Protein AF-A0A7W1CYG0-F1 (afdb_monomer_lite)

Foldseek 3Di:
DAAAPPPGPDFQKFQLVCVVVPPHRTHHPVVLVVDDDPCNVRIDTDDPDPCPSDPDDPDDD

Sequence (61 aa):
MWECEVCGEDASWICTFCMYERENPFYCELHSEDHDCDEAEMLLPVVNSPRMGMCAYTGPD

Secondary structure (DSSP, 8-state):
--B-TTT-SBP-EEETTHHHHSS--EE-HHHHHT---TTGGGEEE--S-TTTT--------

Structure (mmCIF, N/CA/C/O backbone):
data_AF-A0A7W1CYG0-F1
#
_entry.id   AF-A0A7W1CYG0-F1
#
loop_
_atom_site.group_PDB
_atom_site.id
_atom_site.type_symbol
_atom_site.label_atom_id
_atom_site.label_alt_id
_atom_site.label_comp_id
_atom_site.label_asym_id
_atom_site.label_entity_id
_atom_site.label_seq_id
_atom_site.pdbx_PDB_ins_code
_atom_site.Cartn_x
_atom_site.Cartn_y
_atom_site.Cartn_z
_atom_site.occupancy
_atom_site.B_iso_or_equiv
_atom_site.auth_seq_id
_atom_site.auth_comp_id
_atom_site.auth_asym_id
_atom_site.auth_atom_id
_atom_site.pdbx_PDB_model_num
ATOM 1 N N . MET A 1 1 ? -2.787 8.040 6.464 1.00 80.06 1 MET A N 1
ATOM 2 C CA . MET A 1 1 ? -3.266 6.648 6.531 1.00 80.06 1 MET A CA 1
ATOM 3 C C . MET A 1 1 ? -3.720 6.291 5.131 1.00 80.06 1 MET A C 1
ATOM 5 O O . MET A 1 1 ? -4.132 7.210 4.433 1.00 80.06 1 MET A O 1
ATOM 9 N N . TRP A 1 2 ? -3.499 5.060 4.680 1.00 93.44 2 TRP A N 1
ATOM 10 C CA . TRP A 1 2 ? -3.783 4.660 3.298 1.00 93.44 2 TRP A CA 1
ATOM 11 C C . TRP A 1 2 ? -5.167 4.030 3.239 1.00 93.44 2 TRP A C 1
ATOM 13 O O . TRP A 1 2 ? -5.519 3.296 4.156 1.00 93.44 2 TRP A O 1
ATOM 23 N N . GLU A 1 3 ? -5.935 4.332 2.198 1.00 96.88 3 GLU A N 1
ATOM 24 C CA . GLU A 1 3 ? -7.342 3.940 2.087 1.00 96.88 3 GLU A CA 1
ATOM 25 C C . GLU A 1 3 ? -7.498 2.839 1.040 1.00 96.88 3 GLU A C 1
ATOM 27 O O . GLU A 1 3 ? -6.953 2.934 -0.064 1.00 96.88 3 GLU A O 1
ATOM 32 N N . CYS A 1 4 ? -8.254 1.800 1.379 1.00 96.50 4 CYS A N 1
ATOM 33 C CA . CYS A 1 4 ? -8.572 0.715 0.467 1.00 96.50 4 CYS A CA 1
ATOM 34 C C . CYS A 1 4 ? -9.312 1.248 -0.767 1.00 96.50 4 CYS A C 1
ATOM 36 O O . CYS A 1 4 ? -10.331 1.924 -0.632 1.00 96.50 4 CYS A O 1
ATOM 38 N N . GLU A 1 5 ? -8.852 0.868 -1.960 1.00 94.94 5 GLU A N 1
ATOM 39 C CA . GLU A 1 5 ? -9.454 1.261 -3.241 1.00 94.94 5 GLU A CA 1
ATOM 40 C C . GLU A 1 5 ? -10.950 0.905 -3.330 1.00 94.94 5 GLU A C 1
ATOM 42 O O . GLU A 1 5 ? -11.730 1.638 -3.932 1.00 94.94 5 GLU A O 1
ATOM 47 N N . VAL A 1 6 ? -11.364 -0.203 -2.709 1.00 95.31 6 VAL A N 1
ATOM 48 C CA . VAL A 1 6 ? -12.718 -0.754 -2.854 1.00 95.31 6 VAL A CA 1
ATOM 49 C C . VAL A 1 6 ? -13.713 -0.151 -1.859 1.00 95.31 6 VAL A C 1
ATOM 51 O O . VAL A 1 6 ? -14.847 0.147 -2.232 1.00 95.31 6 VAL A O 1
ATOM 54 N N . CYS A 1 7 ? -13.323 0.013 -0.590 1.00 96.69 7 CYS A N 1
ATOM 55 C CA . CYS A 1 7 ? -14.248 0.409 0.481 1.00 96.69 7 CYS A CA 1
ATOM 56 C C . CYS A 1 7 ? -13.854 1.665 1.265 1.00 96.69 7 CYS A C 1
ATOM 58 O O . CYS A 1 7 ? -14.662 2.135 2.061 1.00 96.69 7 CYS A O 1
ATOM 60 N N . GLY A 1 8 ? -12.647 2.202 1.069 1.00 96.25 8 GLY A N 1
ATOM 61 C CA . GLY A 1 8 ? -12.155 3.388 1.779 1.00 96.25 8 GLY A CA 1
ATOM 62 C C . GLY A 1 8 ? -11.719 3.162 3.232 1.00 96.25 8 GLY A C 1
ATOM 63 O O . GLY A 1 8 ? -11.237 4.093 3.863 1.00 96.25 8 GLY A O 1
ATOM 64 N N . GLU A 1 9 ? -11.853 1.947 3.770 1.00 96.94 9 GLU A N 1
ATOM 65 C CA . GLU A 1 9 ? -11.309 1.591 5.092 1.00 96.94 9 GLU A CA 1
ATOM 66 C C . GLU A 1 9 ? -9.771 1.597 5.079 1.00 96.94 9 GLU A C 1
ATOM 68 O O . GLU A 1 9 ? -9.144 1.565 4.016 1.00 96.94 9 GLU A O 1
ATOM 73 N N . ASP A 1 10 ? -9.155 1.577 6.261 1.00 96.81 10 ASP A N 1
ATOM 74 C CA . ASP A 1 10 ? -7.699 1.561 6.391 1.00 96.81 10 ASP A CA 1
ATOM 75 C C . ASP A 1 10 ? -7.076 0.348 5.670 1.00 96.81 10 ASP A C 1
ATOM 77 O O . ASP A 1 10 ? -7.472 -0.808 5.852 1.00 96.81 10 ASP A O 1
ATOM 81 N N . ALA A 1 11 ? -6.080 0.618 4.828 1.00 96.25 11 ALA A N 1
ATOM 82 C CA . ALA A 1 11 ? -5.382 -0.396 4.058 1.00 96.25 11 ALA A CA 1
ATOM 83 C C . ALA A 1 11 ? -4.253 -1.049 4.864 1.00 96.25 11 ALA A C 1
ATOM 85 O O . ALA A 1 11 ? -3.410 -0.372 5.459 1.00 96.25 11 ALA A O 1
ATOM 86 N N . SER A 1 12 ? -4.196 -2.377 4.786 1.00 96.06 12 SER A N 1
ATOM 87 C CA . SER A 1 12 ? -3.132 -3.199 5.375 1.00 96.06 12 SER A CA 1
ATOM 88 C C . SER A 1 12 ? -2.110 -3.650 4.332 1.00 96.06 12 SER A C 1
ATOM 90 O O . SER A 1 12 ? -0.993 -4.022 4.690 1.00 96.06 12 SER A O 1
ATOM 92 N N . TRP A 1 13 ? -2.466 -3.585 3.047 1.00 95.38 13 TRP A N 1
ATOM 93 C CA . TRP A 1 13 ? -1.680 -4.125 1.943 1.00 95.38 13 TRP A CA 1
ATOM 94 C C . TRP A 1 13 ? -1.547 -3.126 0.794 1.00 95.38 13 TRP A C 1
ATOM 96 O O . TRP A 1 13 ? -2.448 -2.328 0.529 1.00 95.38 13 TRP A O 1
ATOM 106 N N . ILE A 1 14 ? -0.409 -3.186 0.108 1.00 94.12 14 ILE A N 1
ATOM 107 C CA . ILE A 1 14 ? -0.138 -2.474 -1.141 1.00 94.12 14 ILE A CA 1
ATOM 108 C C . ILE A 1 14 ? 0.264 -3.488 -2.211 1.00 94.12 14 ILE A C 1
ATOM 110 O O . ILE A 1 14 ? 1.162 -4.302 -1.992 1.00 94.12 14 ILE A O 1
ATOM 114 N N . CYS A 1 15 ? -0.377 -3.427 -3.376 1.00 93.38 15 CYS A N 1
ATOM 115 C CA . CYS A 1 15 ? 0.038 -4.201 -4.541 1.00 93.38 15 CYS A CA 1
ATOM 116 C C . CYS A 1 15 ? 1.093 -3.413 -5.327 1.00 93.38 15 CYS A C 1
ATOM 118 O O . CYS A 1 15 ? 0.802 -2.375 -5.928 1.00 93.38 15 CYS A O 1
ATOM 120 N N . THR A 1 16 ? 2.336 -3.896 -5.319 1.00 90.88 16 THR A N 1
ATOM 121 C CA . THR A 1 16 ? 3.459 -3.186 -5.960 1.00 90.88 16 THR A CA 1
ATOM 122 C C . THR A 1 16 ? 3.385 -3.176 -7.482 1.00 90.88 16 THR A C 1
ATOM 124 O O . THR A 1 16 ? 3.944 -2.278 -8.102 1.00 90.88 16 THR A O 1
ATOM 127 N N . PHE A 1 17 ? 2.639 -4.103 -8.084 1.00 90.19 17 PHE A N 1
ATOM 128 C CA . PHE A 1 17 ? 2.34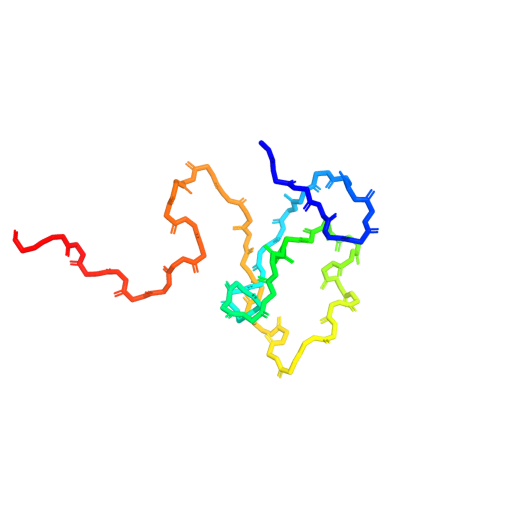9 -4.088 -9.516 1.00 90.19 17 PHE A CA 1
ATOM 129 C C . PHE A 1 17 ? 1.312 -3.007 -9.857 1.00 90.19 17 PHE A C 1
ATOM 131 O O . PHE A 1 17 ? 1.570 -2.105 -10.656 1.00 90.19 17 PHE A O 1
ATOM 138 N N . CYS A 1 18 ? 0.179 -3.009 -9.144 1.00 91.56 18 CYS A N 1
ATOM 139 C CA . CYS A 1 18 ? -0.874 -2.009 -9.320 1.00 91.56 18 CYS A CA 1
ATOM 140 C C . CYS A 1 18 ? -0.399 -0.586 -8.997 1.00 91.56 18 CYS A C 1
ATOM 142 O O . CYS A 1 18 ? -0.963 0.362 -9.529 1.00 91.56 18 CYS A O 1
ATOM 144 N N . MET A 1 19 ? 0.653 -0.416 -8.186 1.00 89.88 19 MET A N 1
ATOM 145 C CA . MET A 1 19 ? 1.269 0.893 -7.925 1.00 89.88 19 MET A CA 1
ATOM 146 C C . MET A 1 19 ? 1.744 1.597 -9.206 1.00 89.88 19 MET A C 1
ATOM 148 O O . MET A 1 19 ? 1.820 2.825 -9.228 1.00 89.88 19 MET A O 1
ATOM 152 N N . TYR A 1 20 ? 2.051 0.844 -10.267 1.00 87.50 20 TYR A N 1
ATOM 153 C CA . TYR A 1 20 ? 2.468 1.392 -11.559 1.00 87.50 20 TYR A CA 1
ATOM 154 C C . TYR A 1 20 ? 1.325 1.525 -12.579 1.00 87.50 20 TYR A C 1
ATOM 156 O O . TYR A 1 20 ? 1.480 2.260 -13.554 1.00 87.50 20 TYR A O 1
ATOM 164 N N . GLU A 1 21 ? 0.193 0.846 -12.371 1.00 87.81 21 GLU A N 1
ATOM 165 C CA . GLU A 1 21 ? -0.909 0.768 -13.346 1.00 87.81 21 GLU A CA 1
ATOM 166 C C . GLU A 1 21 ? -2.194 1.478 -12.903 1.00 87.81 21 GLU A C 1
ATOM 168 O O . GLU A 1 21 ? -2.992 1.901 -13.742 1.00 87.81 21 GLU A O 1
ATOM 173 N N . ARG A 1 22 ? -2.411 1.600 -11.591 1.00 88.56 22 ARG A N 1
ATOM 174 C CA . ARG A 1 22 ? -3.635 2.126 -10.981 1.00 88.56 22 ARG A CA 1
ATOM 175 C C . ARG A 1 22 ? -3.341 3.385 -10.178 1.00 88.56 22 ARG A C 1
ATOM 177 O O . ARG A 1 22 ? -2.230 3.603 -9.704 1.00 88.56 22 ARG A O 1
ATOM 184 N N . GLU A 1 23 ? -4.371 4.206 -9.993 1.00 91.88 23 GLU A N 1
ATOM 185 C CA . GLU A 1 23 ? -4.279 5.414 -9.167 1.00 91.88 23 GLU A CA 1
ATOM 186 C C . GLU A 1 23 ? -4.176 5.076 -7.671 1.00 91.88 23 GLU A C 1
ATOM 188 O O . GLU A 1 23 ? -3.419 5.71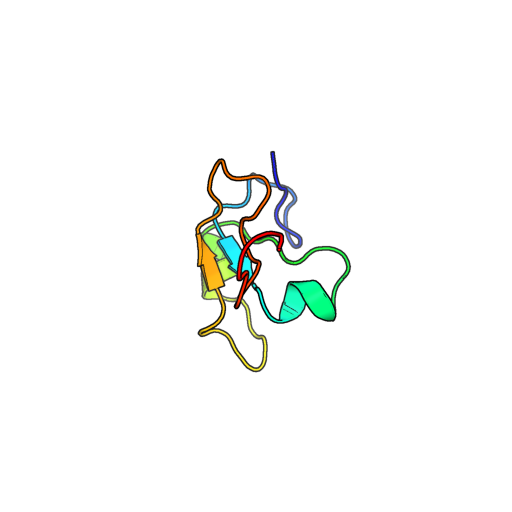8 -6.944 1.00 91.88 23 GLU A O 1
ATOM 193 N N . ASN A 1 24 ? -4.891 4.038 -7.219 1.00 94.12 24 ASN A N 1
ATOM 194 C CA . ASN A 1 24 ? -4.856 3.565 -5.839 1.00 94.12 24 ASN A CA 1
ATOM 195 C C . ASN A 1 24 ? -4.480 2.069 -5.775 1.00 94.12 24 ASN A C 1
ATOM 197 O O . ASN A 1 24 ? -5.307 1.225 -6.105 1.00 94.12 24 ASN A O 1
ATOM 201 N N . PRO A 1 25 ? -3.259 1.721 -5.327 1.00 94.12 25 PRO A N 1
ATOM 202 C CA . PRO A 1 25 ? -2.810 0.333 -5.203 1.00 94.12 25 PRO A CA 1
ATOM 203 C C . PRO A 1 25 ? -3.051 -0.300 -3.819 1.00 94.12 25 PRO A C 1
ATOM 205 O O . PRO A 1 25 ? -2.423 -1.314 -3.498 1.00 94.12 25 PRO A O 1
ATOM 208 N N . PHE A 1 26 ? -3.873 0.314 -2.963 1.00 95.75 26 PHE A N 1
ATOM 209 C CA . PHE A 1 26 ? -4.033 -0.070 -1.560 1.00 95.75 26 PHE A CA 1
ATOM 210 C C . PHE A 1 26 ? -5.296 -0.894 -1.296 1.00 95.75 26 PHE A C 1
ATOM 212 O O . PHE A 1 26 ? -6.385 -0.574 -1.773 1.00 95.75 26 PHE A O 1
ATOM 219 N N . TYR A 1 27 ? -5.166 -1.914 -0.442 1.00 95.75 27 TYR A N 1
ATOM 220 C CA . TYR A 1 27 ? -6.253 -2.822 -0.073 1.00 95.75 27 TYR A CA 1
ATOM 221 C C . TYR A 1 27 ? -6.272 -3.094 1.438 1.00 95.75 27 TYR A C 1
ATOM 223 O O . TYR A 1 27 ? -5.229 -3.225 2.086 1.00 95.75 27 TYR A O 1
ATOM 231 N N . CYS A 1 28 ? -7.469 -3.176 2.022 1.00 96.81 28 CYS A N 1
ATOM 232 C CA . CYS A 1 28 ? -7.645 -3.720 3.371 1.00 96.81 28 CYS A CA 1
ATOM 233 C C . CYS A 1 28 ? -7.467 -5.247 3.350 1.00 96.81 28 CYS A C 1
ATOM 235 O O . CYS A 1 28 ? -7.382 -5.841 2.277 1.00 96.81 28 CYS A O 1
ATOM 237 N N . GLU A 1 29 ? -7.420 -5.893 4.519 1.00 94.94 29 GLU A N 1
ATOM 238 C CA . 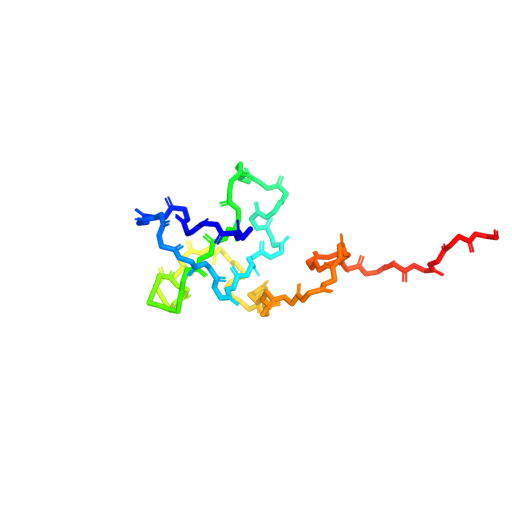GLU A 1 29 ? -7.226 -7.351 4.603 1.00 94.94 29 GLU A CA 1
ATOM 239 C C . GLU A 1 29 ? -8.238 -8.125 3.747 1.00 94.94 29 GLU A C 1
ATOM 241 O O . GLU A 1 29 ? -7.829 -8.909 2.898 1.00 94.94 29 GLU A O 1
ATOM 246 N N . LEU A 1 30 ? -9.531 -7.809 3.865 1.00 95.44 30 LEU A N 1
ATOM 247 C CA . LEU A 1 30 ? -10.590 -8.485 3.111 1.00 95.44 30 LEU A CA 1
ATOM 248 C C . LEU A 1 30 ? -10.404 -8.354 1.590 1.00 95.44 30 LEU A C 1
ATOM 250 O O . LEU A 1 30 ? -10.390 -9.345 0.872 1.00 95.44 30 LEU A O 1
ATOM 254 N N . HIS A 1 31 ? -10.235 -7.128 1.087 1.00 95.06 31 HIS A N 1
ATOM 255 C CA . HIS A 1 31 ? -10.127 -6.902 -0.358 1.00 95.06 31 HIS A CA 1
ATOM 256 C C . HIS A 1 31 ? -8.757 -7.283 -0.927 1.00 95.06 31 HIS A C 1
ATOM 258 O O . HIS A 1 31 ? -8.620 -7.354 -2.143 1.00 95.06 31 HIS A O 1
ATOM 264 N N . SER A 1 32 ? -7.753 -7.519 -0.078 1.00 93.12 32 SER A N 1
ATOM 265 C CA . SER A 1 32 ? -6.463 -8.058 -0.513 1.00 93.12 32 SER A CA 1
ATOM 266 C C . SER A 1 32 ? -6.536 -9.549 -0.851 1.00 93.12 32 SER A C 1
ATOM 268 O O . SER A 1 32 ? -5.823 -9.989 -1.745 1.00 93.12 32 SER A O 1
ATOM 270 N N . GLU A 1 33 ? -7.417 -10.315 -0.194 1.00 90.06 33 GLU A N 1
ATOM 271 C CA . GLU A 1 33 ? -7.603 -11.749 -0.471 1.00 90.06 33 GLU A CA 1
ATOM 272 C C . GLU A 1 33 ? -8.305 -11.990 -1.815 1.00 90.06 33 GLU A C 1
ATOM 274 O O . GLU A 1 33 ? -7.956 -12.921 -2.537 1.00 90.06 33 GLU A O 1
ATOM 279 N N . ASP A 1 34 ? -9.245 -11.111 -2.171 1.00 87.00 34 ASP A N 1
ATOM 280 C CA . ASP A 1 34 ? -9.974 -11.128 -3.447 1.00 87.00 34 ASP A CA 1
ATOM 281 C C . ASP A 1 34 ? -9.299 -10.263 -4.535 1.00 87.00 34 ASP A C 1
ATOM 283 O O . ASP A 1 34 ? -9.885 -10.002 -5.590 1.00 87.00 34 ASP A O 1
ATOM 287 N N . HIS A 1 35 ? -8.081 -9.764 -4.287 1.00 86.19 35 HIS A N 1
ATOM 288 C CA . HIS A 1 35 ? -7.380 -8.892 -5.225 1.00 86.19 35 HIS A CA 1
ATOM 289 C C . HIS A 1 35 ? -6.890 -9.668 -6.457 1.00 86.19 35 HIS A C 1
ATOM 291 O O . HIS A 1 35 ? -5.812 -10.259 -6.464 1.00 86.19 35 HIS A O 1
ATOM 297 N N . ASP A 1 36 ? -7.682 -9.612 -7.524 1.00 80.38 36 ASP A N 1
ATOM 298 C CA . ASP A 1 36 ? -7.412 -10.286 -8.795 1.00 80.38 36 ASP A CA 1
ATOM 299 C C . ASP A 1 36 ? -6.606 -9.376 -9.742 1.00 80.38 36 ASP A C 1
ATOM 301 O O . ASP A 1 36 ? -7.140 -8.757 -10.667 1.00 80.38 36 ASP A O 1
ATOM 305 N N . CYS A 1 37 ? -5.312 -9.206 -9.458 1.00 83.69 37 CYS A N 1
ATOM 306 C CA . CYS A 1 37 ? -4.358 -8.730 -10.462 1.00 83.69 37 CYS A CA 1
ATOM 307 C C . CYS A 1 37 ? -3.491 -9.895 -10.944 1.00 83.69 37 CYS A C 1
ATOM 309 O O . CYS A 1 37 ? -3.278 -10.858 -10.207 1.00 83.69 37 CYS A O 1
ATOM 311 N N . ASP A 1 38 ? -2.964 -9.783 -12.167 1.00 74.38 38 ASP A N 1
ATOM 312 C CA . ASP A 1 38 ? -2.167 -10.835 -12.815 1.00 74.38 38 ASP A CA 1
ATOM 313 C C . ASP A 1 38 ? -0.935 -11.274 -11.987 1.00 74.38 38 ASP A C 1
ATOM 315 O O . ASP A 1 38 ? -0.383 -12.346 -12.227 1.00 74.38 38 ASP A O 1
ATOM 319 N N . GLU A 1 39 ? -0.535 -10.485 -10.979 1.00 77.56 39 GLU A N 1
ATOM 320 C CA . GLU A 1 39 ? 0.563 -10.768 -10.051 1.00 77.56 39 GLU A CA 1
ATOM 321 C C . GLU A 1 39 ? 0.148 -10.608 -8.570 1.00 77.56 39 GLU A C 1
ATOM 323 O O . GLU A 1 39 ? 0.736 -9.826 -7.823 1.00 77.56 39 GLU A O 1
ATOM 328 N N . ALA A 1 40 ? -0.854 -11.359 -8.096 1.00 71.06 40 ALA A N 1
ATOM 329 C CA . ALA A 1 40 ? -1.301 -11.313 -6.690 1.00 71.06 40 ALA A CA 1
ATOM 330 C C . ALA A 1 40 ? -0.185 -11.589 -5.648 1.00 71.06 40 ALA A C 1
ATOM 332 O O . ALA A 1 40 ? -0.275 -11.157 -4.498 1.00 71.06 40 ALA A O 1
ATOM 333 N N . GLU A 1 41 ? 0.907 -12.251 -6.048 1.00 76.81 41 GLU A N 1
ATOM 334 C CA . GLU A 1 41 ? 2.115 -12.445 -5.228 1.00 76.81 41 GLU A CA 1
ATOM 335 C C . GLU A 1 41 ? 2.871 -11.143 -4.894 1.00 76.81 41 GLU A C 1
ATOM 337 O O . GLU A 1 41 ? 3.755 -11.140 -4.037 1.00 76.81 41 GLU A O 1
ATOM 342 N N . MET A 1 42 ? 2.494 -10.025 -5.520 1.00 83.81 42 MET A N 1
ATOM 343 C CA . MET A 1 42 ? 3.116 -8.708 -5.353 1.00 83.81 42 MET A CA 1
ATOM 344 C C . MET A 1 42 ?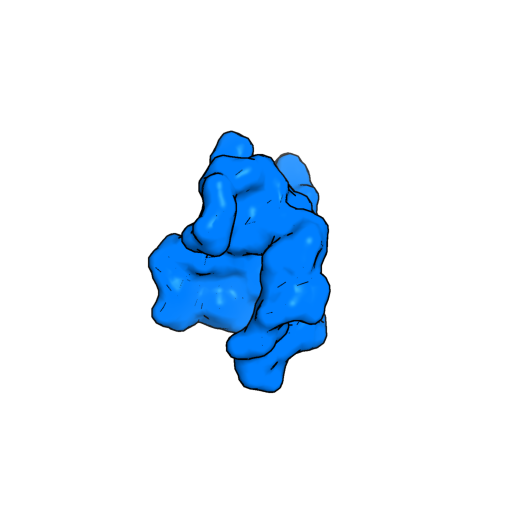 2.476 -7.841 -4.255 1.00 83.81 42 MET A C 1
ATOM 346 O O . MET 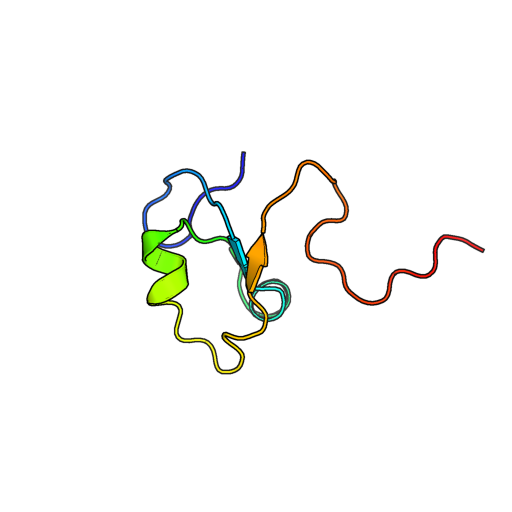A 1 42 ? 2.779 -6.641 -4.160 1.00 83.81 42 MET A O 1
ATOM 350 N N . LEU A 1 43 ? 1.608 -8.424 -3.419 1.00 91.75 43 LEU A N 1
ATOM 351 C CA . LEU A 1 43 ? 1.065 -7.782 -2.220 1.00 91.75 43 LEU A CA 1
ATOM 352 C C . LEU A 1 43 ? 2.112 -7.736 -1.101 1.00 91.75 43 LEU A C 1
ATOM 354 O O . LEU A 1 43 ? 2.615 -8.759 -0.637 1.00 91.75 43 LEU A O 1
ATOM 358 N N . LEU A 1 44 ? 2.405 -6.529 -0.624 1.00 92.69 44 LEU A N 1
ATOM 359 C CA . LEU A 1 44 ? 3.291 -6.283 0.511 1.00 92.69 44 LEU A CA 1
ATOM 360 C C . LEU A 1 44 ? 2.533 -5.570 1.636 1.00 92.69 44 LEU A C 1
ATOM 362 O O . LEU A 1 44 ? 1.609 -4.801 1.361 1.00 92.69 44 LEU A O 1
ATOM 366 N N . PRO A 1 45 ? 2.916 -5.780 2.907 1.00 93.88 45 PRO A N 1
ATOM 367 C CA . PRO A 1 45 ? 2.274 -5.094 4.016 1.00 93.88 45 PRO A CA 1
ATOM 368 C C . PRO A 1 45 ? 2.570 -3.592 3.972 1.00 93.88 45 PRO A C 1
ATOM 370 O O . PRO A 1 45 ? 3.703 -3.158 3.731 1.00 93.88 45 PRO A O 1
ATOM 373 N N . VAL A 1 46 ? 1.553 -2.792 4.270 1.00 94.62 46 VAL A N 1
ATOM 374 C CA . VAL A 1 46 ? 1.705 -1.361 4.532 1.00 94.62 46 VAL A CA 1
ATOM 375 C C . VAL A 1 46 ? 2.490 -1.189 5.832 1.00 94.62 46 VAL A C 1
ATOM 377 O O . VAL A 1 46 ? 2.150 -1.743 6.875 1.00 94.62 46 VAL A O 1
ATOM 380 N N . VAL A 1 47 ? 3.562 -0.400 5.780 1.00 92.62 47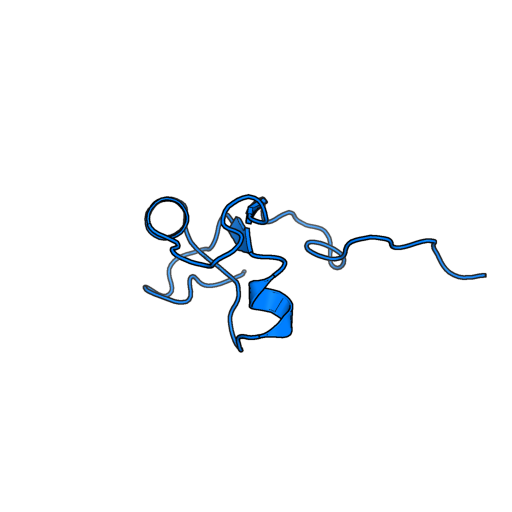 VAL A N 1
ATOM 381 C CA . VAL A 1 47 ? 4.442 -0.136 6.927 1.00 92.62 47 VAL A CA 1
ATOM 382 C C . VAL A 1 47 ? 4.708 1.358 7.064 1.00 92.62 47 VAL A C 1
ATOM 384 O O . VAL A 1 47 ? 4.543 2.125 6.120 1.00 92.62 47 VAL A O 1
ATOM 387 N N . ASN A 1 48 ? 5.173 1.795 8.235 1.00 89.25 48 ASN A N 1
ATOM 388 C CA . ASN A 1 48 ? 5.468 3.207 8.511 1.00 89.25 48 ASN A CA 1
ATOM 389 C C . ASN A 1 48 ? 6.810 3.665 7.904 1.00 89.25 48 ASN A C 1
ATOM 391 O O . ASN A 1 48 ? 7.670 4.227 8.581 1.00 89.25 48 ASN A O 1
ATOM 395 N N . SER A 1 49 ? 7.016 3.361 6.624 1.00 85.25 49 SER A N 1
ATOM 396 C CA . SER A 1 49 ? 8.156 3.813 5.841 1.00 85.25 49 SER A CA 1
ATOM 397 C C . SER A 1 49 ? 7.639 4.597 4.639 1.00 85.25 49 SER A C 1
ATOM 399 O O . SER A 1 49 ? 6.842 4.058 3.873 1.00 85.25 49 SER A O 1
ATOM 401 N N . PRO A 1 50 ? 8.139 5.818 4.379 1.00 83.19 50 PRO A N 1
ATOM 402 C CA . PRO A 1 50 ? 7.785 6.574 3.174 1.00 83.19 50 PRO A CA 1
ATOM 403 C C . PRO A 1 50 ? 8.274 5.899 1.880 1.00 83.19 50 PRO A C 1
ATOM 405 O O . PRO A 1 50 ? 8.024 6.391 0.785 1.00 83.19 50 PRO A O 1
ATOM 408 N N . ARG A 1 51 ? 9.022 4.798 2.004 1.00 83.19 51 ARG A N 1
ATOM 409 C CA . ARG A 1 51 ? 9.609 4.021 0.909 1.00 83.19 51 ARG A CA 1
ATOM 410 C C . ARG A 1 51 ? 8.923 2.663 0.718 1.00 83.19 51 ARG A C 1
ATOM 412 O O . ARG A 1 51 ? 9.444 1.840 -0.029 1.00 83.19 51 ARG A O 1
ATOM 419 N N . MET A 1 52 ? 7.828 2.389 1.429 1.00 90.06 52 MET A N 1
ATOM 420 C CA . MET A 1 52 ? 7.086 1.137 1.267 1.00 90.06 52 MET A CA 1
ATOM 421 C C . MET A 1 52 ? 6.630 0.951 -0.190 1.00 90.06 52 MET A C 1
ATOM 423 O O . MET A 1 52 ? 6.357 1.927 -0.886 1.00 90.06 52 MET A O 1
ATOM 427 N N . GLY A 1 53 ? 6.585 -0.297 -0.652 1.00 82.62 53 GLY A N 1
ATOM 428 C CA . GLY A 1 53 ? 6.179 -0.629 -2.020 1.00 82.62 53 GLY A CA 1
ATOM 429 C C . GLY A 1 53 ? 7.214 -0.350 -3.118 1.00 82.62 53 GLY A C 1
ATOM 430 O O . GLY A 1 53 ? 6.960 -0.685 -4.268 1.00 82.62 53 GLY A O 1
ATOM 431 N N . MET A 1 54 ? 8.393 0.209 -2.804 1.00 81.50 54 MET A N 1
ATOM 432 C CA . MET A 1 54 ? 9.478 0.362 -3.785 1.00 81.50 54 MET A CA 1
ATOM 433 C C . MET A 1 54 ? 10.453 -0.819 -3.771 1.00 81.50 54 MET A C 1
ATOM 435 O O . MET A 1 54 ? 11.202 -1.009 -2.810 1.00 81.50 54 MET A O 1
ATOM 439 N N . CYS A 1 55 ? 10.516 -1.547 -4.885 1.00 72.56 55 CYS A N 1
ATOM 440 C CA . CYS A 1 55 ? 11.531 -2.569 -5.137 1.00 72.56 55 CYS A CA 1
ATOM 441 C C . CYS A 1 55 ? 12.862 -1.956 -5.626 1.00 72.56 55 CYS A C 1
ATOM 443 O O . CYS A 1 55 ? 12.891 -0.877 -6.215 1.00 72.56 55 CYS A O 1
ATOM 445 N N . ALA A 1 56 ? 13.976 -2.658 -5.381 1.00 69.38 56 ALA A N 1
ATOM 446 C CA . ALA A 1 56 ? 15.314 -2.364 -5.924 1.00 69.38 56 ALA A CA 1
ATOM 447 C C . ALA A 1 56 ? 15.931 -0.983 -5.591 1.00 69.38 56 ALA A C 1
ATOM 449 O O . ALA A 1 56 ? 16.761 -0.472 -6.342 1.00 69.38 56 ALA A O 1
ATOM 450 N N . TYR A 1 57 ? 15.592 -0.374 -4.450 1.00 70.56 57 TYR A N 1
ATOM 451 C CA . TYR A 1 57 ? 16.278 0.844 -4.011 1.00 70.56 57 TYR A CA 1
ATOM 452 C C . TYR A 1 57 ? 17.732 0.573 -3.603 1.00 70.56 57 TYR A C 1
ATOM 454 O O . TYR A 1 57 ? 17.981 -0.174 -2.659 1.00 70.56 57 TYR A O 1
ATOM 462 N N . THR A 1 58 ? 18.683 1.237 -4.261 1.00 79.25 58 THR A N 1
ATOM 463 C CA . THR A 1 58 ? 20.124 1.085 -3.996 1.00 79.25 58 THR A CA 1
ATOM 464 C C . THR A 1 58 ? 20.716 2.165 -3.089 1.00 79.25 58 THR A C 1
ATOM 466 O O . THR A 1 58 ? 21.896 2.096 -2.766 1.00 79.25 58 THR A O 1
ATOM 469 N N . GLY A 1 59 ? 19.917 3.137 -2.641 1.00 74.62 59 GLY A N 1
ATOM 470 C CA . GLY A 1 59 ? 20.430 4.331 -1.964 1.00 74.62 59 GLY A CA 1
ATOM 471 C C . GLY A 1 59 ? 20.857 5.430 -2.947 1.00 74.62 59 GLY A C 1
ATOM 472 O O . GLY A 1 59 ? 20.881 5.193 -4.155 1.00 74.62 59 GLY A O 1
ATOM 473 N N . PRO A 1 60 ? 21.128 6.650 -2.453 1.00 76.38 60 PRO A N 1
ATOM 474 C CA . PRO A 1 60 ? 21.844 7.660 -3.227 1.00 76.38 60 PRO A CA 1
ATOM 475 C C . PRO A 1 60 ? 23.313 7.246 -3.425 1.00 76.38 60 PRO A C 1
ATOM 477 O O . PRO A 1 60 ? 23.853 6.526 -2.582 1.00 76.38 60 PRO A O 1
ATOM 480 N N . ASP A 1 61 ? 23.934 7.723 -4.507 1.00 67.25 61 ASP A N 1
ATOM 481 C CA . ASP A 1 61 ? 25.396 7.701 -4.685 1.00 67.25 61 ASP A CA 1
ATOM 482 C C . ASP A 1 61 ? 26.117 8.585 -3.649 1.00 67.25 61 ASP A C 1
ATOM 484 O O . ASP A 1 61 ? 25.602 9.689 -3.337 1.00 67.25 61 ASP A O 1
#

pLDDT: mean 88.1, std 8.28, range [67.25, 96.94]

Radius of gyration: 11.75 Å; chains: 1; bounding box: 40×20×22 Å